Protein AF-A0A9D8AJ50-F1 (afdb_monomer_lite)

Radius of gyration: 19.82 Å; chains: 1; bounding box: 32×66×35 Å

Sequence (96 aa):
MDKSVLLGLGFDSNDGHLRITKGENFRLYGGSGKTHEKMQEKAIKFNDQLVKRGKTLDEVSTEEFYEIADKIGLKVIDNKKGVGPKKQRDAEESLY

Structure (mmCIF, N/CA/C/O backbone):
data_AF-A0A9D8AJ50-F1
#
_entry.id   AF-A0A9D8AJ50-F1
#
loop_
_atom_site.group_PDB
_atom_site.id
_atom_site.type_symbol
_atom_site.label_atom_id
_atom_site.label_alt_id
_atom_site.label_comp_id
_atom_site.label_asym_id
_atom_site.label_entity_id
_atom_site.label_seq_id
_atom_site.pdbx_PDB_ins_code
_atom_site.Cartn_x
_atom_site.Cartn_y
_atom_site.Cartn_z
_atom_site.occupancy
_atom_site.B_iso_or_equiv
_atom_site.auth_seq_id
_atom_site.auth_comp_id
_atom_site.auth_asym_id
_atom_site.auth_atom_id
_atom_site.pdbx_PDB_model_num
ATOM 1 N N . MET A 1 1 ? -18.672 12.442 2.461 1.00 52.78 1 MET A N 1
ATOM 2 C CA . MET A 1 1 ? -17.598 11.551 2.937 1.00 52.78 1 MET A CA 1
ATOM 3 C C . MET A 1 1 ? -16.578 11.485 1.828 1.00 52.78 1 MET A C 1
ATOM 5 O O . MET A 1 1 ? -16.925 11.034 0.740 1.00 52.78 1 MET A O 1
ATOM 9 N N . ASP A 1 2 ? -15.392 12.028 2.072 1.00 75.81 2 ASP A N 1
ATOM 10 C CA . ASP A 1 2 ? -14.298 11.989 1.106 1.00 75.81 2 ASP A CA 1
ATOM 11 C C . ASP A 1 2 ? -13.698 10.583 1.097 1.00 75.81 2 ASP A C 1
ATOM 13 O O . ASP A 1 2 ? -13.455 10.009 2.156 1.00 75.81 2 ASP A O 1
ATOM 17 N N . LYS A 1 3 ? -13.513 10.012 -0.096 1.00 86.00 3 LYS A N 1
ATOM 18 C CA . LYS A 1 3 ? -12.869 8.706 -0.255 1.00 86.00 3 LYS A CA 1
ATOM 19 C C . LYS A 1 3 ? -11.363 8.878 -0.348 1.00 86.00 3 LYS A C 1
ATOM 21 O O . LYS A 1 3 ? -10.865 9.638 -1.177 1.00 86.00 3 LYS A O 1
ATOM 26 N N . SER A 1 4 ? -10.657 8.088 0.434 1.00 92.25 4 SER A N 1
ATOM 27 C CA . SER A 1 4 ? -9.211 7.997 0.503 1.00 92.25 4 SER A CA 1
ATOM 28 C C . SER A 1 4 ? -8.739 6.793 -0.300 1.00 92.25 4 SER A C 1
ATOM 30 O O . SER A 1 4 ? -9.376 5.738 -0.349 1.00 92.25 4 SER A O 1
ATOM 32 N N . VAL A 1 5 ? -7.599 6.949 -0.967 1.00 94.31 5 VAL A N 1
ATOM 33 C CA . VAL A 1 5 ? -6.981 5.886 -1.763 1.00 94.31 5 VAL A CA 1
ATOM 34 C C . VAL A 1 5 ? -5.486 5.868 -1.494 1.00 94.31 5 VAL A C 1
ATOM 36 O O . VAL A 1 5 ? -4.810 6.885 -1.639 1.00 94.31 5 VAL A O 1
ATOM 39 N N . LEU A 1 6 ? -4.953 4.691 -1.170 1.00 94.06 6 LEU A N 1
ATOM 40 C CA . LEU A 1 6 ? -3.518 4.451 -1.096 1.00 94.06 6 LEU A CA 1
ATOM 41 C C . LEU A 1 6 ? -2.950 4.292 -2.512 1.00 94.06 6 LEU A C 1
ATOM 43 O O . LEU A 1 6 ? -3.268 3.337 -3.225 1.00 94.06 6 LEU A O 1
ATOM 47 N N . LEU A 1 7 ? -2.101 5.228 -2.929 1.00 95.62 7 LEU A N 1
ATOM 48 C CA . LEU A 1 7 ? -1.474 5.218 -4.249 1.00 95.62 7 LEU A CA 1
ATOM 49 C C . LEU A 1 7 ? -0.024 4.725 -4.161 1.00 95.62 7 LEU A C 1
ATOM 51 O O . LEU A 1 7 ? 0.777 5.272 -3.408 1.00 95.62 7 LEU A O 1
ATOM 55 N N . GLY A 1 8 ? 0.321 3.720 -4.967 1.00 95.19 8 GLY A N 1
ATOM 56 C CA . GLY A 1 8 ? 1.689 3.237 -5.152 1.00 95.19 8 GLY A CA 1
ATOM 57 C C . GLY A 1 8 ? 2.155 3.438 -6.590 1.00 95.19 8 GLY A C 1
ATOM 58 O O . GLY A 1 8 ? 1.469 3.030 -7.527 1.00 95.19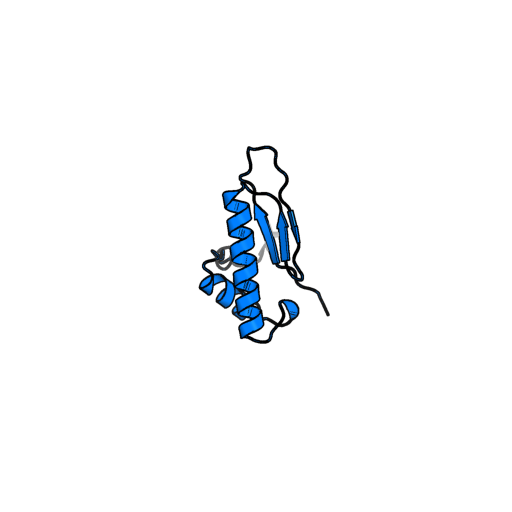 8 GLY A O 1
ATOM 59 N N . LEU A 1 9 ? 3.320 4.061 -6.768 1.00 96.25 9 LEU A N 1
ATOM 60 C CA . LEU A 1 9 ? 3.918 4.330 -8.075 1.00 96.25 9 LEU A CA 1
ATOM 61 C C . LEU A 1 9 ? 5.329 3.739 -8.128 1.00 96.25 9 LEU A C 1
ATOM 63 O O . LEU A 1 9 ? 6.164 4.042 -7.276 1.00 96.25 9 LEU A O 1
ATOM 67 N N . GLY A 1 10 ? 5.592 2.908 -9.133 1.00 95.50 10 GLY A N 1
ATOM 68 C CA . GLY A 1 10 ? 6.911 2.348 -9.413 1.00 95.50 10 GLY A CA 1
ATOM 69 C C . GLY A 1 10 ? 7.487 2.909 -10.713 1.00 95.50 10 GLY A C 1
ATOM 70 O O . GLY A 1 10 ? 6.830 2.868 -11.753 1.00 95.50 10 GLY A O 1
ATOM 71 N N . PHE A 1 11 ? 8.731 3.385 -10.666 1.00 95.81 11 PHE A N 1
ATOM 72 C CA . PHE A 1 11 ? 9.407 4.052 -11.791 1.00 95.81 11 PHE A CA 1
ATOM 73 C C . PHE A 1 11 ? 10.704 3.349 -12.229 1.00 95.81 11 PHE A C 1
ATOM 75 O O . PHE A 1 11 ? 11.549 3.953 -12.877 1.00 95.81 11 PHE A O 1
ATOM 82 N N . ASP A 1 12 ? 10.880 2.077 -11.864 1.00 95.12 12 ASP A N 1
ATOM 83 C CA . ASP A 1 12 ? 12.099 1.288 -12.099 1.00 95.12 12 ASP A CA 1
ATOM 84 C C . ASP A 1 12 ? 11.929 0.172 -13.152 1.00 95.12 12 ASP A C 1
ATOM 86 O O . ASP A 1 12 ? 12.751 -0.738 -13.225 1.00 95.12 12 ASP A O 1
ATOM 90 N N . SER A 1 13 ? 10.860 0.197 -13.957 1.00 93.31 13 SER A N 1
ATOM 91 C CA . SER A 1 13 ? 10.671 -0.770 -15.052 1.00 93.31 13 SER A CA 1
ATOM 92 C C . SER A 1 13 ? 11.552 -0.418 -16.255 1.00 93.31 13 SER A C 1
ATOM 94 O O . SER A 1 13 ? 11.591 0.727 -16.700 1.00 93.31 13 SER A O 1
ATOM 96 N N . ASN A 1 14 ? 12.222 -1.431 -16.803 1.00 93.88 14 ASN A N 1
ATOM 97 C CA . ASN A 1 14 ? 13.012 -1.378 -18.036 1.00 93.88 14 ASN A CA 1
ATOM 98 C C . ASN A 1 14 ? 12.636 -2.501 -19.025 1.00 93.88 14 ASN A C 1
ATOM 100 O O . ASN A 1 14 ? 13.320 -2.702 -20.024 1.00 93.88 14 ASN A O 1
ATOM 104 N N . ASP A 1 15 ? 11.559 -3.235 -18.740 1.00 91.69 15 ASP A N 1
ATOM 105 C CA . ASP A 1 15 ? 11.114 -4.428 -19.469 1.00 91.69 15 ASP A CA 1
ATOM 106 C C . ASP A 1 15 ? 9.923 -4.164 -20.402 1.00 91.69 15 ASP A C 1
ATOM 108 O O . ASP A 1 15 ? 9.425 -5.076 -21.054 1.00 91.69 15 ASP A O 1
ATOM 112 N N . GLY A 1 16 ? 9.444 -2.918 -20.463 1.00 90.94 16 GLY A N 1
ATOM 113 C CA . GLY A 1 16 ? 8.299 -2.531 -21.289 1.00 90.94 16 GLY A CA 1
ATOM 114 C C . GLY A 1 16 ? 6.950 -3.046 -20.775 1.00 90.94 16 GLY A C 1
ATOM 115 O O . GLY A 1 16 ? 5.934 -2.866 -21.445 1.00 90.94 16 GLY A O 1
ATOM 116 N N . HIS A 1 17 ? 6.901 -3.664 -19.590 1.00 94.38 17 HIS A N 1
ATOM 117 C CA . HIS A 1 17 ? 5.659 -4.184 -19.028 1.00 94.38 17 HIS A CA 1
ATOM 118 C C . HIS A 1 17 ? 4.907 -3.126 -18.219 1.00 94.38 17 HIS A C 1
ATOM 120 O O . HIS A 1 17 ? 5.384 -2.619 -17.202 1.00 94.38 17 HIS A O 1
ATOM 126 N N . LEU A 1 18 ? 3.661 -2.871 -18.618 1.00 93.25 18 LEU A N 1
ATOM 127 C CA . LEU A 1 18 ? 2.718 -2.096 -17.824 1.00 93.25 18 LEU A CA 1
ATOM 128 C C . LEU A 1 18 ? 2.137 -2.973 -16.710 1.00 93.25 18 LEU A C 1
ATOM 130 O O . LEU A 1 18 ? 1.450 -3.958 -16.975 1.00 93.25 18 LEU A O 1
ATOM 134 N N . ARG A 1 19 ? 2.383 -2.594 -15.456 1.00 96.94 19 ARG A N 1
ATOM 135 C CA . ARG A 1 19 ? 1.854 -3.294 -14.279 1.00 96.94 19 ARG A CA 1
ATOM 136 C C . ARG A 1 19 ? 0.834 -2.426 -13.563 1.00 96.94 19 ARG A C 1
ATOM 138 O O . ARG A 1 19 ? 1.135 -1.286 -13.212 1.00 96.94 19 ARG A O 1
ATOM 145 N N . ILE A 1 20 ? -0.369 -2.955 -13.353 1.00 97.88 20 ILE A N 1
ATOM 146 C CA . ILE A 1 20 ? -1.472 -2.240 -12.706 1.00 97.88 20 ILE A CA 1
ATOM 147 C C . ILE A 1 20 ? -2.179 -3.185 -11.742 1.00 97.88 20 ILE A C 1
ATOM 149 O O . ILE A 1 20 ? -2.646 -4.243 -12.153 1.00 97.88 20 ILE A O 1
ATOM 153 N N . THR A 1 21 ? -2.325 -2.762 -10.487 1.00 98.12 21 THR A N 1
ATOM 154 C CA . THR A 1 21 ? -3.151 -3.458 -9.492 1.00 98.12 21 THR A CA 1
ATOM 155 C C . THR A 1 21 ? -4.159 -2.485 -8.893 1.00 98.12 21 THR A C 1
ATOM 157 O O . THR A 1 21 ? -3.801 -1.382 -8.477 1.00 98.12 21 THR A O 1
ATOM 160 N N . LYS A 1 22 ? -5.433 -2.884 -8.836 1.00 97.38 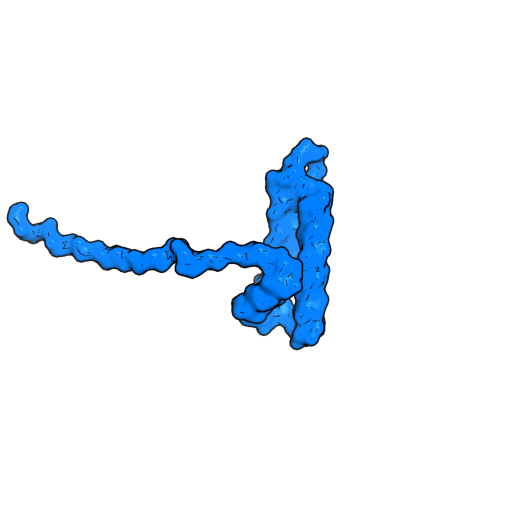22 LYS A N 1
ATOM 161 C CA . LYS A 1 22 ? -6.512 -2.097 -8.227 1.00 97.38 22 LYS A CA 1
ATOM 162 C C . LYS A 1 22 ? -7.141 -2.907 -7.097 1.00 97.38 22 LYS A C 1
ATOM 164 O O . LYS A 1 22 ? -7.638 -3.998 -7.348 1.00 97.38 22 LYS A O 1
ATOM 169 N N . GLY A 1 23 ? -7.107 -2.367 -5.884 1.00 93.62 23 GLY A N 1
ATOM 170 C CA . GLY A 1 23 ? -7.842 -2.892 -4.734 1.00 93.62 23 GLY A CA 1
ATOM 171 C C . GLY A 1 23 ? -9.081 -2.057 -4.426 1.00 93.62 23 GLY A C 1
ATOM 172 O O . GLY A 1 23 ? -9.432 -1.142 -5.169 1.00 93.62 23 GLY A O 1
ATOM 173 N N . GLU A 1 24 ? -9.727 -2.325 -3.299 1.00 91.81 24 GLU A N 1
ATOM 174 C CA . GLU A 1 24 ? -10.869 -1.531 -2.835 1.00 91.81 24 GLU A CA 1
ATOM 175 C C . GLU A 1 24 ? -10.456 -0.079 -2.539 1.00 91.81 24 GLU A C 1
ATOM 177 O O . GLU A 1 24 ? -10.990 0.862 -3.124 1.00 91.81 24 GLU A O 1
ATOM 182 N N . ASN A 1 25 ? -9.401 0.082 -1.741 1.00 93.69 25 ASN A N 1
ATOM 183 C CA . ASN A 1 25 ? -8.890 1.354 -1.229 1.00 93.69 25 ASN A CA 1
ATOM 184 C C . ASN A 1 25 ? -7.446 1.661 -1.676 1.00 93.69 25 ASN A C 1
ATOM 186 O O . ASN A 1 25 ? -6.808 2.551 -1.120 1.00 93.69 25 ASN A O 1
ATOM 190 N N . PHE A 1 26 ? -6.903 0.942 -2.667 1.00 96.25 26 PHE A N 1
ATOM 191 C CA . PHE A 1 26 ? -5.556 1.204 -3.183 1.00 96.25 26 PHE A CA 1
ATOM 192 C C . PHE A 1 26 ? -5.440 1.073 -4.704 1.00 96.25 26 PHE A C 1
ATOM 194 O O . PHE A 1 26 ? -6.215 0.372 -5.367 1.00 96.25 26 PHE A O 1
ATOM 201 N N . ARG A 1 27 ? -4.449 1.754 -5.276 1.00 97.88 27 ARG A N 1
ATOM 202 C CA . ARG A 1 27 ? -4.090 1.695 -6.697 1.00 97.88 27 ARG A CA 1
ATOM 203 C C . ARG A 1 27 ? -2.573 1.635 -6.827 1.00 97.88 27 ARG A C 1
ATOM 205 O O . ARG A 1 27 ? -1.889 2.493 -6.284 1.00 97.88 27 ARG A O 1
ATOM 212 N N . LEU A 1 28 ? -2.055 0.649 -7.553 1.00 98.00 28 LEU A N 1
ATOM 213 C CA . LEU A 1 28 ? -0.623 0.482 -7.807 1.00 98.00 28 LEU A CA 1
ATOM 214 C C . LEU A 1 28 ? -0.354 0.550 -9.306 1.00 98.00 28 LEU A C 1
ATOM 216 O O . LEU A 1 28 ? -0.993 -0.176 -10.073 1.00 98.00 28 LEU A O 1
ATOM 220 N N . TYR A 1 29 ? 0.608 1.372 -9.712 1.00 97.88 29 TYR A N 1
ATOM 221 C CA . TYR A 1 29 ? 0.973 1.564 -11.113 1.00 97.88 29 TYR A CA 1
ATOM 222 C C . TYR A 1 29 ? 2.485 1.463 -11.314 1.00 97.88 29 TYR A C 1
ATOM 224 O O . TYR A 1 29 ? 3.263 2.080 -10.590 1.00 97.88 29 TYR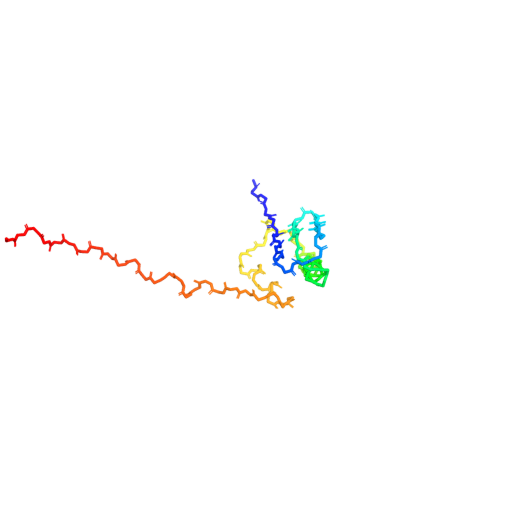 A O 1
ATOM 232 N N . GLY A 1 30 ? 2.894 0.719 -12.339 1.00 96.88 30 GLY A N 1
ATOM 23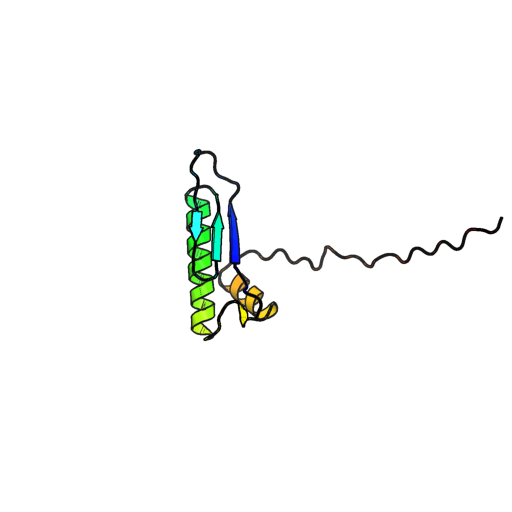3 C CA . GLY A 1 30 ? 4.280 0.625 -12.787 1.00 96.88 30 GLY A CA 1
ATOM 234 C C . GLY A 1 30 ? 5.189 -0.192 -11.868 1.00 96.88 30 GLY A C 1
ATOM 235 O O . GLY A 1 30 ? 4.737 -1.001 -11.058 1.00 96.88 30 GLY A O 1
ATOM 236 N N . GLY A 1 31 ? 6.489 0.028 -12.025 1.00 96.06 31 GLY A N 1
ATOM 237 C CA . GLY A 1 31 ? 7.559 -0.681 -11.337 1.00 96.06 31 GLY A CA 1
ATOM 238 C C . GLY A 1 31 ? 8.054 -1.920 -12.079 1.00 96.06 31 GLY A C 1
ATOM 239 O O . GLY A 1 31 ? 7.335 -2.526 -12.881 1.00 96.06 31 GLY A O 1
ATOM 240 N N . SER A 1 32 ? 9.299 -2.306 -11.802 1.00 96.94 32 SER A N 1
ATOM 241 C CA . SER A 1 32 ? 9.817 -3.625 -12.181 1.00 96.94 32 SER A CA 1
ATOM 242 C C . SER A 1 32 ? 8.959 -4.732 -11.554 1.00 96.94 32 SER A C 1
ATOM 244 O O . SER A 1 32 ? 8.224 -4.480 -10.598 1.00 96.94 32 SER A O 1
ATOM 246 N N . GLY A 1 33 ? 9.052 -5.974 -12.043 1.00 96.56 33 GLY A N 1
ATOM 247 C CA . GLY A 1 33 ? 8.295 -7.095 -11.460 1.00 96.56 33 GLY A CA 1
ATOM 248 C C . GLY A 1 33 ? 8.475 -7.198 -9.943 1.00 96.56 33 GLY A C 1
ATOM 249 O O . GLY A 1 33 ? 7.497 -7.217 -9.200 1.00 96.56 33 GLY A O 1
ATOM 250 N N . LYS A 1 34 ? 9.728 -7.107 -9.486 1.00 96.62 34 LYS A N 1
ATOM 251 C CA . LYS A 1 34 ? 10.094 -7.135 -8.067 1.00 96.62 34 LYS A CA 1
ATOM 252 C C . LYS A 1 34 ? 9.547 -5.941 -7.280 1.00 96.62 34 LYS A C 1
ATOM 254 O O . LYS A 1 34 ? 9.123 -6.102 -6.138 1.00 96.62 34 LYS A O 1
ATOM 259 N N . THR A 1 35 ? 9.588 -4.734 -7.843 1.00 96.31 35 THR A N 1
ATOM 260 C CA . THR A 1 35 ? 9.073 -3.536 -7.160 1.00 96.31 35 THR A CA 1
ATOM 261 C C . THR A 1 35 ? 7.551 -3.544 -7.099 1.00 96.31 35 THR A C 1
ATOM 263 O O . THR A 1 35 ? 6.987 -3.235 -6.052 1.00 96.31 35 THR A O 1
ATOM 266 N N . HIS A 1 36 ? 6.878 -3.961 -8.171 1.00 97.44 36 HIS A N 1
ATOM 267 C CA . HIS A 1 36 ? 5.423 -4.070 -8.195 1.00 97.44 36 HIS A CA 1
ATOM 268 C C . HIS A 1 36 ? 4.910 -5.114 -7.199 1.00 97.44 36 HIS A C 1
ATOM 270 O O . HIS A 1 36 ? 3.986 -4.827 -6.442 1.00 97.44 36 HIS A O 1
ATOM 276 N N . GLU A 1 37 ? 5.549 -6.283 -7.137 1.00 97.25 37 GLU A N 1
ATOM 277 C CA . GLU A 1 37 ? 5.226 -7.332 -6.163 1.00 97.25 37 GLU A CA 1
ATOM 278 C C . GLU A 1 37 ? 5.385 -6.830 -4.721 1.00 97.25 37 GLU A C 1
ATOM 280 O O . GLU A 1 37 ? 4.487 -6.987 -3.894 1.00 97.25 37 GLU A O 1
ATOM 285 N N . LYS A 1 38 ? 6.475 -6.111 -4.424 1.00 96.25 38 LYS A N 1
ATOM 286 C CA . LYS A 1 38 ? 6.644 -5.465 -3.114 1.00 96.25 38 LYS A CA 1
ATOM 287 C C . LYS A 1 38 ? 5.549 -4.442 -2.824 1.00 96.25 38 LYS A C 1
ATOM 289 O O . LYS A 1 38 ? 5.081 -4.373 -1.691 1.00 96.25 38 LYS A O 1
ATOM 294 N N . MET A 1 39 ? 5.134 -3.639 -3.808 1.00 96.62 39 MET A N 1
ATOM 295 C CA . MET A 1 39 ? 4.020 -2.703 -3.621 1.00 96.62 39 MET A CA 1
ATOM 296 C C . MET A 1 39 ? 2.718 -3.444 -3.279 1.00 96.62 39 MET A C 1
ATOM 298 O O . MET A 1 39 ? 2.007 -3.018 -2.369 1.00 96.62 39 MET A O 1
ATOM 302 N N . GLN A 1 40 ? 2.428 -4.564 -3.950 1.00 97.25 40 GLN A N 1
ATOM 303 C CA . GLN A 1 40 ? 1.261 -5.405 -3.654 1.00 97.25 40 GLN A CA 1
ATOM 304 C C . GLN A 1 40 ? 1.319 -5.966 -2.231 1.00 97.25 40 GLN A C 1
ATOM 306 O O . GLN A 1 40 ? 0.358 -5.827 -1.477 1.00 97.25 40 GLN A O 1
ATOM 311 N N . GLU A 1 41 ? 2.464 -6.526 -1.832 1.00 97.06 41 GLU A N 1
ATOM 312 C CA . GLU A 1 41 ? 2.681 -7.050 -0.482 1.00 97.06 41 GLU A CA 1
ATOM 313 C C . GLU A 1 41 ? 2.422 -5.978 0.589 1.00 97.06 41 GLU A C 1
ATOM 315 O O . GLU A 1 41 ? 1.748 -6.236 1.589 1.00 97.06 41 GLU A O 1
ATOM 320 N N . LYS A 1 42 ? 2.921 -4.750 0.383 1.00 95.94 42 LYS A N 1
ATOM 321 C CA . LYS A 1 42 ? 2.692 -3.638 1.318 1.00 95.94 42 LYS A CA 1
ATOM 322 C C . LYS A 1 42 ? 1.229 -3.208 1.356 1.00 95.94 42 LYS A C 1
ATOM 324 O O . LYS A 1 42 ? 0.727 -2.969 2.449 1.00 95.94 42 LYS A O 1
ATOM 329 N N . ALA A 1 43 ? 0.543 -3.146 0.215 1.00 96.38 43 ALA A N 1
ATOM 330 C CA . ALA A 1 43 ? -0.878 -2.805 0.167 1.00 96.38 43 ALA A CA 1
ATOM 331 C C . ALA A 1 43 ? -1.740 -3.828 0.930 1.00 96.38 43 ALA A C 1
ATOM 333 O O . ALA A 1 43 ? -2.597 -3.440 1.722 1.00 96.38 43 ALA A O 1
ATOM 334 N N . ILE A 1 44 ? -1.457 -5.125 0.764 1.00 96.06 44 ILE A N 1
ATOM 335 C CA . ILE A 1 44 ? -2.134 -6.202 1.504 1.00 96.06 44 ILE A CA 1
ATOM 336 C C . ILE A 1 44 ? -1.873 -6.058 3.007 1.00 96.06 44 ILE A C 1
ATOM 338 O O . ILE A 1 44 ? -2.813 -5.984 3.793 1.00 96.06 44 ILE A O 1
ATOM 342 N N . LYS A 1 45 ? -0.604 -5.917 3.414 1.00 96.69 45 LYS A N 1
ATOM 343 C CA . LYS A 1 45 ? -0.239 -5.750 4.831 1.00 96.69 45 LYS A CA 1
ATOM 344 C C . LYS A 1 45 ? -0.856 -4.504 5.460 1.00 96.69 45 LYS A C 1
ATOM 346 O O . LYS A 1 45 ? -1.196 -4.533 6.641 1.00 96.69 45 LYS A O 1
ATOM 351 N N . PHE A 1 46 ? -0.981 -3.416 4.703 1.00 96.12 46 PHE A N 1
ATOM 352 C CA . PHE A 1 46 ? -1.642 -2.200 5.167 1.00 96.12 46 PHE A CA 1
ATOM 353 C C . PHE A 1 46 ? -3.125 -2.471 5.449 1.00 96.12 46 PHE A C 1
ATOM 355 O O . PHE A 1 46 ? -3.613 -2.164 6.535 1.00 96.12 46 PHE A O 1
ATOM 362 N N . ASN A 1 47 ? -3.824 -3.126 4.520 1.00 95.56 47 ASN A N 1
ATOM 363 C CA . ASN A 1 47 ? -5.228 -3.489 4.706 1.00 95.56 47 ASN A CA 1
ATOM 364 C C . ASN A 1 47 ? -5.446 -4.475 5.856 1.00 95.56 47 ASN A C 1
ATOM 366 O O . ASN A 1 47 ? -6.383 -4.295 6.628 1.00 95.56 47 ASN A O 1
ATOM 370 N N . ASP A 1 48 ? -4.550 -5.437 6.069 1.00 96.75 48 ASP A N 1
ATOM 371 C CA . ASP A 1 48 ? -4.621 -6.318 7.242 1.00 96.75 48 ASP A CA 1
ATOM 372 C C . ASP A 1 48 ? -4.553 -5.531 8.561 1.00 96.75 48 ASP A C 1
ATOM 374 O O . ASP A 1 48 ? -5.182 -5.897 9.555 1.00 96.75 48 ASP A O 1
ATOM 378 N N . GLN A 1 49 ? -3.777 -4.443 8.602 1.00 96.94 49 GLN A N 1
ATOM 379 C CA . GLN A 1 49 ? -3.686 -3.567 9.771 1.00 96.94 49 GLN A CA 1
ATOM 380 C C . GLN A 1 49 ? -4.944 -2.711 9.969 1.00 96.94 49 GLN A C 1
ATOM 382 O O . GLN A 1 49 ? -5.278 -2.413 11.118 1.00 96.94 49 GLN A O 1
ATOM 387 N N . LEU A 1 50 ? -5.635 -2.342 8.888 1.00 96.00 50 LEU A N 1
ATOM 388 C CA . LEU A 1 50 ? -6.941 -1.679 8.930 1.00 96.00 50 LEU A CA 1
ATOM 389 C C . LEU A 1 50 ? -8.022 -2.624 9.470 1.00 96.00 50 LEU A C 1
ATOM 391 O O . LEU A 1 50 ? -8.695 -2.298 10.448 1.00 96.00 50 LEU A O 1
ATOM 395 N N . VAL A 1 51 ? -8.097 -3.845 8.929 1.00 95.88 51 VAL A N 1
ATOM 396 C CA . VAL A 1 51 ? -9.036 -4.888 9.378 1.00 95.88 51 VAL A CA 1
ATOM 397 C C . VAL A 1 51 ? -8.834 -5.211 10.859 1.00 95.88 51 VAL A C 1
ATOM 399 O O . VAL A 1 51 ? -9.801 -5.264 11.612 1.00 95.88 51 VAL A O 1
ATOM 402 N N . LYS A 1 52 ? -7.582 -5.344 11.319 1.00 96.44 52 LYS A N 1
ATOM 403 C CA . LYS A 1 52 ? -7.266 -5.566 12.745 1.00 96.44 52 LYS A CA 1
ATOM 404 C C . LYS A 1 52 ? -7.735 -4.440 13.666 1.00 96.44 52 LYS A C 1
ATOM 406 O O . LYS A 1 52 ? -7.966 -4.694 14.843 1.00 96.44 52 LYS A O 1
ATOM 411 N N . ARG A 1 53 ? -7.844 -3.212 13.154 1.00 95.12 53 ARG A N 1
ATOM 412 C CA . ARG A 1 53 ? -8.362 -2.049 13.890 1.00 95.12 53 ARG A CA 1
ATOM 413 C C . ARG A 1 53 ? -9.879 -1.884 13.742 1.00 95.12 53 ARG A C 1
ATOM 415 O O . ARG A 1 53 ? -10.443 -1.041 14.427 1.00 95.12 53 ARG A O 1
ATOM 422 N N . GLY A 1 54 ? -10.525 -2.656 12.864 1.00 96.31 54 GLY A N 1
ATOM 423 C CA . GLY A 1 54 ? -11.941 -2.495 12.533 1.00 96.31 54 GLY A CA 1
ATOM 424 C C . GLY A 1 54 ? -12.250 -1.166 11.841 1.00 96.31 54 GLY A C 1
ATOM 425 O O . GLY A 1 54 ? -13.345 -0.645 12.016 1.00 96.31 54 GLY A O 1
ATOM 426 N N . LYS A 1 55 ? -11.281 -0.604 11.105 1.00 95.69 55 LYS A N 1
ATOM 427 C CA . LYS A 1 55 ? -11.394 0.688 10.415 1.00 95.69 55 LYS A CA 1
ATOM 428 C C . LYS A 1 55 ? -11.164 0.535 8.918 1.00 95.69 55 LYS A C 1
ATOM 430 O O . LYS A 1 55 ? -10.426 -0.345 8.480 1.00 95.69 55 LYS A O 1
ATOM 435 N N . THR A 1 56 ? -11.738 1.436 8.143 1.00 94.81 56 THR A N 1
ATOM 436 C CA . THR A 1 56 ? -11.434 1.658 6.728 1.00 94.81 56 THR A CA 1
ATOM 437 C C . THR A 1 56 ? -10.356 2.731 6.568 1.00 94.81 56 THR A C 1
ATOM 439 O O . THR A 1 56 ? -9.990 3.421 7.519 1.00 94.81 56 THR A O 1
ATOM 442 N N . LEU A 1 57 ? -9.834 2.894 5.349 1.00 94.00 57 LEU A N 1
ATOM 443 C CA . LEU A 1 57 ? -8.838 3.935 5.066 1.00 94.00 57 LEU A CA 1
ATOM 444 C C . LEU A 1 57 ? -9.400 5.355 5.256 1.00 94.00 57 LEU A C 1
ATOM 446 O O . LEU A 1 57 ? -8.634 6.271 5.525 1.00 94.00 57 LEU A O 1
ATOM 450 N N . ASP A 1 58 ? -10.718 5.522 5.155 1.00 93.81 58 ASP A N 1
ATOM 451 C CA . ASP A 1 58 ? -11.397 6.813 5.317 1.00 93.81 58 ASP A CA 1
ATOM 452 C C . ASP A 1 58 ? -11.586 7.192 6.797 1.00 93.81 58 ASP A C 1
ATOM 454 O O . ASP A 1 58 ? -11.893 8.338 7.113 1.00 93.81 58 ASP A O 1
ATOM 458 N N . GLU A 1 59 ? -11.407 6.232 7.709 1.00 94.50 59 GLU A N 1
ATOM 459 C CA . GLU A 1 59 ? -11.660 6.381 9.148 1.00 94.50 59 GLU A CA 1
ATOM 460 C C . GLU A 1 59 ? -10.380 6.485 9.986 1.00 94.50 59 GLU A C 1
ATOM 462 O O . GLU A 1 59 ? -10.450 6.754 11.189 1.00 94.50 59 GLU A O 1
ATOM 467 N N . VAL A 1 60 ? -9.211 6.235 9.389 1.00 93.69 60 VAL A N 1
ATOM 468 C CA . VAL A 1 60 ? -7.931 6.348 10.097 1.00 93.69 60 VAL A CA 1
ATOM 469 C C . VAL A 1 60 ? -7.421 7.781 10.086 1.00 93.69 60 VAL A C 1
ATOM 471 O O . VAL A 1 60 ? -7.487 8.472 9.069 1.00 93.69 60 VAL A O 1
ATOM 474 N N . SER A 1 61 ? -6.874 8.229 11.216 1.00 92.38 61 SER A N 1
ATOM 475 C CA . SER A 1 61 ? -6.185 9.518 11.271 1.00 92.38 61 SER A CA 1
ATOM 476 C C . SER A 1 61 ? -4.838 9.464 10.540 1.00 92.38 61 SER A C 1
ATOM 478 O O . SER A 1 61 ? -4.292 8.395 10.254 1.00 92.38 61 SER A O 1
ATOM 480 N N . THR A 1 62 ? -4.259 10.633 10.274 1.00 90.44 62 THR A N 1
ATOM 481 C CA . THR A 1 62 ? -2.911 10.752 9.700 1.00 90.44 62 THR A CA 1
ATOM 482 C C . THR A 1 62 ? -1.858 10.055 10.570 1.00 90.44 62 THR A C 1
ATOM 484 O O . THR A 1 62 ? -0.954 9.398 10.058 1.00 90.44 62 THR A O 1
ATOM 487 N N . GLU A 1 63 ? -1.976 10.166 11.891 1.00 92.19 63 GLU A N 1
ATOM 488 C CA . GLU A 1 63 ? -1.076 9.534 12.857 1.00 92.19 63 GLU A CA 1
ATOM 489 C C . GLU A 1 63 ? -1.198 8.009 12.804 1.00 92.19 63 GLU A C 1
ATOM 491 O O . GLU A 1 63 ? -0.184 7.318 12.703 1.00 92.19 63 GLU A O 1
ATOM 496 N N . GLU A 1 64 ? -2.428 7.484 12.790 1.00 93.44 64 GLU A N 1
ATOM 497 C CA . GLU A 1 64 ? -2.686 6.045 12.659 1.00 93.44 64 GLU A CA 1
ATOM 498 C C . GLU A 1 64 ? -2.176 5.504 11.320 1.00 93.44 64 GLU A C 1
ATOM 500 O O . GLU A 1 64 ? -1.592 4.420 11.264 1.00 93.44 64 GLU A O 1
ATOM 505 N N . PHE A 1 65 ? -2.348 6.265 10.235 1.00 93.50 65 PHE A N 1
ATOM 506 C CA . PHE A 1 65 ? -1.812 5.914 8.924 1.00 93.50 65 PHE A CA 1
ATOM 507 C C . PHE A 1 65 ? -0.290 5.740 8.976 1.00 93.50 65 PHE A C 1
ATOM 509 O O . PHE A 1 65 ? 0.234 4.729 8.499 1.00 93.50 65 PHE A O 1
ATOM 516 N N . TYR A 1 66 ? 0.426 6.698 9.573 1.00 92.25 66 TYR A N 1
ATOM 517 C CA . TYR A 1 66 ? 1.882 6.628 9.684 1.00 92.25 66 TYR A CA 1
ATOM 518 C C . TYR A 1 66 ? 2.354 5.533 10.638 1.00 92.25 66 TYR A C 1
ATOM 520 O O . TYR A 1 66 ? 3.358 4.885 10.349 1.00 92.25 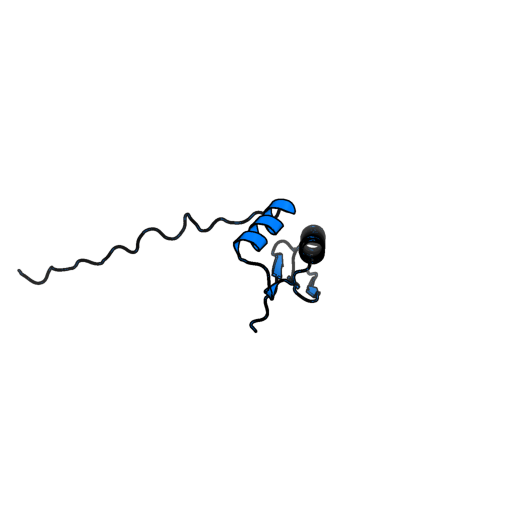66 TYR A O 1
ATOM 528 N N . GLU A 1 67 ? 1.617 5.255 11.711 1.00 93.69 67 GLU A N 1
ATOM 529 C CA . GLU A 1 67 ? 1.891 4.114 12.587 1.00 93.69 67 GLU A CA 1
ATOM 530 C C . GLU A 1 67 ? 1.766 2.784 11.827 1.00 93.69 67 GLU A C 1
ATOM 532 O O . GLU A 1 67 ? 2.629 1.908 11.930 1.00 93.69 67 GLU A O 1
ATOM 537 N N . ILE A 1 68 ? 0.715 2.624 11.014 1.00 94.75 68 ILE A N 1
ATOM 538 C CA . ILE A 1 68 ? 0.558 1.447 10.152 1.00 94.75 68 ILE A CA 1
ATOM 539 C C . ILE A 1 68 ? 1.721 1.357 9.166 1.00 94.75 68 ILE A C 1
ATOM 541 O O . ILE A 1 68 ? 2.30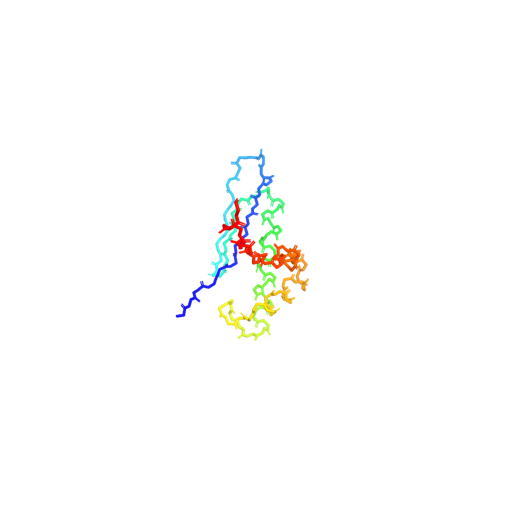5 0.281 9.016 1.00 94.75 68 ILE A O 1
ATOM 545 N N . ALA A 1 69 ? 2.047 2.469 8.502 1.00 92.94 69 ALA A N 1
ATOM 546 C CA . ALA A 1 69 ? 3.116 2.549 7.517 1.00 92.94 69 ALA A CA 1
ATOM 547 C C . ALA A 1 69 ? 4.466 2.125 8.118 1.00 92.94 69 ALA A C 1
ATOM 549 O O . ALA A 1 69 ? 5.138 1.262 7.547 1.00 92.94 69 ALA A O 1
ATOM 550 N N . ASP A 1 70 ? 4.819 2.652 9.291 1.00 92.94 70 ASP A N 1
ATOM 551 C CA . ASP A 1 70 ? 6.039 2.298 10.020 1.00 92.94 70 ASP A CA 1
ATOM 552 C C . ASP A 1 70 ? 6.066 0.805 10.379 1.00 92.94 70 ASP A C 1
ATOM 554 O O . ASP A 1 70 ? 7.010 0.087 10.042 1.00 92.94 70 ASP A O 1
ATOM 558 N N . LYS A 1 71 ? 4.959 0.284 10.923 1.00 93.12 71 LYS A N 1
ATOM 559 C CA . LYS A 1 71 ? 4.827 -1.128 11.310 1.00 93.12 71 LYS A CA 1
ATOM 560 C C . LYS A 1 71 ? 5.002 -2.100 10.145 1.00 93.12 71 LYS A C 1
ATOM 562 O O . LYS A 1 71 ? 5.494 -3.213 10.335 1.00 93.12 71 LYS A O 1
ATOM 567 N N . ILE A 1 72 ? 4.592 -1.715 8.936 1.00 92.94 72 ILE A N 1
ATOM 568 C CA . ILE A 1 72 ? 4.790 -2.536 7.734 1.00 92.94 72 ILE A CA 1
ATOM 569 C C . ILE A 1 72 ? 6.101 -2.213 7.007 1.00 92.94 72 ILE A C 1
ATOM 571 O O . ILE A 1 72 ? 6.374 -2.812 5.964 1.00 92.94 72 ILE A O 1
ATOM 575 N N . GLY A 1 73 ? 6.926 -1.305 7.531 1.00 89.12 73 GLY A N 1
ATOM 576 C CA . GLY A 1 73 ? 8.220 -0.921 6.971 1.00 89.12 73 GLY A CA 1
ATOM 577 C C . GLY A 1 73 ? 8.124 -0.084 5.694 1.00 89.12 73 GLY A C 1
ATOM 578 O O . GLY A 1 73 ? 8.981 -0.213 4.815 1.00 89.12 73 GLY A O 1
ATOM 579 N N . LEU A 1 74 ? 7.070 0.723 5.540 1.00 86.88 74 LEU A N 1
ATOM 580 C CA . LEU A 1 74 ? 7.042 1.793 4.545 1.00 86.88 74 LEU A CA 1
ATOM 581 C C . LEU A 1 74 ? 7.906 2.948 5.052 1.00 86.88 74 LEU A C 1
ATOM 583 O O . LEU A 1 74 ? 7.691 3.469 6.142 1.00 86.88 74 LEU A O 1
ATOM 587 N N . LYS A 1 75 ? 8.882 3.372 4.245 1.00 81.69 75 LYS A N 1
ATOM 588 C CA . LYS A 1 75 ? 9.668 4.566 4.560 1.00 81.69 75 LYS A CA 1
ATOM 589 C C . LYS A 1 75 ? 8.791 5.797 4.378 1.00 81.69 75 LYS A C 1
ATOM 591 O O . LYS A 1 75 ? 8.480 6.176 3.251 1.00 81.69 75 LYS A O 1
ATOM 596 N N . VAL A 1 76 ? 8.419 6.417 5.487 1.00 74.44 76 VAL A N 1
ATOM 597 C CA . VAL A 1 76 ? 7.727 7.701 5.495 1.00 74.44 76 VAL A CA 1
ATOM 598 C C . VAL A 1 76 ? 8.762 8.804 5.291 1.00 74.44 76 VAL A C 1
ATOM 600 O O . VAL A 1 76 ? 9.726 8.911 6.049 1.00 74.44 76 VAL A O 1
ATOM 603 N N . ILE A 1 77 ? 8.583 9.621 4.253 1.00 69.88 77 ILE A N 1
ATOM 604 C CA . ILE A 1 77 ? 9.359 10.853 4.097 1.00 69.88 77 ILE A CA 1
ATOM 605 C C . ILE A 1 77 ? 8.723 11.878 5.038 1.00 69.88 77 ILE A C 1
ATOM 607 O O . ILE A 1 77 ? 7.672 12.436 4.730 1.00 69.88 77 ILE A O 1
ATOM 611 N N . ASP A 1 78 ? 9.325 12.083 6.209 1.00 58.06 78 ASP A N 1
ATOM 612 C CA . ASP A 1 78 ? 8.842 13.076 7.167 1.00 58.06 78 ASP A CA 1
ATOM 613 C C . ASP A 1 78 ? 9.094 14.490 6.618 1.00 58.06 78 ASP A C 1
ATOM 615 O O . ASP A 1 78 ? 10.226 14.979 6.557 1.00 58.06 78 ASP A O 1
ATOM 619 N N . ASN A 1 79 ? 8.021 15.152 6.186 1.00 53.56 79 ASN A N 1
ATOM 620 C CA . ASN A 1 79 ? 8.074 16.490 5.602 1.00 53.56 79 ASN A CA 1
ATOM 621 C C . ASN A 1 79 ? 8.254 17.609 6.651 1.00 53.56 79 ASN A C 1
ATOM 623 O O . ASN A 1 79 ? 8.274 18.788 6.293 1.00 53.56 79 ASN A O 1
ATOM 627 N N . LYS A 1 80 ? 8.470 17.282 7.937 1.00 49.59 80 LYS A N 1
ATOM 628 C CA . LYS A 1 80 ? 8.798 18.265 8.991 1.00 49.59 80 LYS A CA 1
ATOM 629 C C . LYS A 1 80 ? 10.116 19.030 8.783 1.00 49.59 80 LYS A C 1
ATOM 631 O O . LYS A 1 80 ? 10.396 19.953 9.541 1.00 49.59 80 LYS A O 1
ATOM 636 N N . LYS A 1 81 ? 10.913 18.716 7.754 1.00 46.34 81 LYS A N 1
ATOM 637 C CA . LYS A 1 81 ? 12.113 19.494 7.373 1.00 46.34 81 LYS A CA 1
ATOM 638 C C . LYS A 1 81 ? 11.928 20.433 6.166 1.00 46.34 81 LYS A C 1
ATOM 640 O O . LYS A 1 81 ? 12.901 21.055 5.755 1.00 46.34 81 LYS A O 1
ATOM 645 N N . GLY A 1 82 ? 10.722 20.553 5.599 1.00 40.72 82 GLY A N 1
ATOM 646 C CA . GLY A 1 82 ? 10.495 21.272 4.332 1.00 40.72 82 GLY A CA 1
ATOM 647 C C . GLY A 1 82 ? 9.778 22.625 4.405 1.00 40.72 82 GLY A C 1
ATOM 648 O O . GLY A 1 82 ? 9.754 23.340 3.407 1.00 40.72 82 GLY A O 1
ATOM 649 N N . VAL A 1 83 ? 9.208 23.015 5.548 1.00 47.66 83 VAL A N 1
ATOM 650 C CA . VAL A 1 83 ? 8.541 24.322 5.697 1.00 47.66 83 VAL A CA 1
ATOM 651 C C . VAL A 1 83 ? 9.253 25.116 6.785 1.00 47.66 83 VAL A C 1
ATOM 653 O O . VAL A 1 83 ? 8.837 25.147 7.940 1.00 47.66 83 VAL A O 1
ATOM 656 N N . GLY A 1 84 ? 10.372 25.740 6.412 1.00 43.00 84 GLY A N 1
ATOM 657 C CA . GLY A 1 84 ? 10.932 26.840 7.197 1.00 43.00 84 GLY A CA 1
ATOM 658 C C . GLY A 1 84 ? 9.913 27.986 7.303 1.00 43.00 84 GLY A C 1
ATOM 659 O O . GLY A 1 84 ? 9.029 28.095 6.444 1.00 43.00 84 GLY A O 1
ATOM 660 N N . PRO A 1 85 ? 9.991 28.833 8.343 1.00 37.38 85 PRO A N 1
ATOM 661 C CA . PRO A 1 85 ? 9.033 29.914 8.539 1.00 37.38 85 PRO A CA 1
ATOM 662 C C . PRO A 1 85 ? 8.976 30.792 7.283 1.00 37.38 85 PRO A C 1
ATOM 664 O O . PRO A 1 85 ? 10.013 31.201 6.755 1.00 37.38 85 PRO A O 1
ATOM 667 N N . LYS A 1 86 ? 7.762 31.081 6.794 1.00 47.75 86 LYS A N 1
ATOM 668 C CA . LYS A 1 86 ? 7.548 32.114 5.773 1.00 47.75 86 LYS A CA 1
ATOM 669 C C . LYS A 1 86 ? 8.124 33.414 6.335 1.00 47.75 86 LYS A C 1
ATOM 671 O O . LYS A 1 86 ? 7.520 34.000 7.228 1.00 47.75 86 LYS A O 1
ATOM 676 N N . LYS A 1 87 ? 9.288 33.847 5.836 1.00 42.72 87 LYS A N 1
ATOM 677 C CA . LYS A 1 87 ? 9.811 35.193 6.092 1.00 42.72 87 LYS A CA 1
ATOM 678 C C . LYS A 1 87 ? 8.706 36.186 5.726 1.00 42.72 87 LYS A C 1
ATOM 680 O O . LYS A 1 87 ? 8.309 36.256 4.560 1.00 42.72 87 LYS A O 1
ATOM 685 N N . GLN A 1 88 ? 8.192 36.899 6.727 1.00 42.50 88 GLN A N 1
ATOM 686 C CA . GLN A 1 88 ? 7.466 38.145 6.513 1.00 42.50 88 GLN A CA 1
ATOM 687 C C . GLN A 1 88 ? 8.389 39.042 5.686 1.00 42.50 88 GLN A C 1
ATOM 689 O O . GLN A 1 88 ? 9.567 39.202 6.004 1.00 42.50 88 GLN A O 1
ATOM 694 N N . ARG A 1 89 ? 7.890 39.499 4.537 1.00 42.66 89 ARG A N 1
ATOM 695 C CA . ARG A 1 89 ? 8.565 40.524 3.749 1.00 42.66 89 ARG A CA 1
ATOM 696 C C . ARG A 1 89 ? 8.258 41.846 4.432 1.00 42.66 89 ARG A C 1
ATOM 698 O O . ARG A 1 89 ? 7.244 42.459 4.118 1.00 42.66 89 ARG A O 1
ATOM 705 N N . ASP A 1 90 ? 9.121 42.234 5.356 1.00 48.19 90 ASP A N 1
ATOM 706 C CA . ASP A 1 90 ? 9.252 43.633 5.729 1.00 48.19 90 ASP A CA 1
ATOM 707 C C . ASP A 1 90 ? 9.973 44.320 4.567 1.00 48.19 90 ASP A C 1
ATOM 709 O O . ASP A 1 90 ? 11.115 43.997 4.241 1.00 48.19 90 ASP A O 1
ATOM 713 N N . ALA A 1 91 ? 9.254 45.197 3.880 1.00 49.00 91 ALA A N 1
ATOM 714 C CA . ALA A 1 91 ? 9.820 46.185 2.975 1.00 49.00 91 ALA A CA 1
ATOM 715 C C . ALA A 1 91 ? 9.107 47.513 3.250 1.00 49.00 91 ALA A C 1
ATOM 717 O O . ALA A 1 91 ? 8.378 48.043 2.415 1.00 49.00 91 ALA A O 1
ATOM 718 N N . GLU A 1 92 ? 9.298 48.021 4.469 1.00 51.75 92 GLU A N 1
ATOM 719 C CA . GLU A 1 92 ? 9.448 49.459 4.660 1.00 51.75 92 GLU A CA 1
ATOM 720 C C . GLU A 1 92 ? 10.799 49.851 4.056 1.00 51.75 92 GLU A C 1
ATOM 722 O O . GLU A 1 92 ? 11.829 49.770 4.711 1.00 51.75 92 GLU A O 1
ATOM 727 N N . GLU A 1 93 ? 10.804 50.223 2.780 1.00 53.00 93 GLU A N 1
ATOM 728 C CA . GLU A 1 93 ? 11.873 51.038 2.196 1.00 53.00 93 GLU A CA 1
ATOM 729 C C . GLU A 1 93 ? 11.302 51.784 0.982 1.00 53.00 93 GLU A C 1
ATOM 731 O O . GLU A 1 93 ? 11.530 51.471 -0.182 1.00 53.00 93 GLU A O 1
ATOM 736 N N . SER A 1 94 ? 10.463 52.774 1.283 1.00 50.25 94 SER A N 1
ATOM 737 C CA . SER A 1 94 ? 10.185 53.900 0.391 1.00 50.25 94 SER A CA 1
ATOM 738 C C . SER A 1 94 ? 10.251 55.178 1.217 1.00 50.25 94 SER A C 1
ATOM 740 O O . SER A 1 94 ? 9.256 55.880 1.395 1.00 50.25 94 SER A O 1
ATOM 742 N N . LEU A 1 95 ? 11.436 55.463 1.746 1.00 49.03 95 LEU A N 1
ATOM 743 C CA . LEU A 1 95 ? 11.828 56.826 2.063 1.00 49.03 95 LEU A CA 1
ATOM 744 C C . LEU A 1 95 ? 13.354 56.914 2.001 1.00 49.03 95 LEU A C 1
ATOM 746 O O . LEU A 1 95 ? 14.022 56.592 2.975 1.00 49.03 95 LEU A O 1
ATOM 750 N N . TYR A 1 96 ? 13.873 57.230 0.816 1.00 44.06 96 TYR A N 1
ATOM 751 C CA . TYR A 1 96 ? 14.866 58.272 0.517 1.00 44.06 96 TYR A CA 1
ATOM 752 C C . TYR A 1 96 ? 15.269 58.182 -0.957 1.00 44.06 96 TYR A C 1
ATOM 754 O O . TYR A 1 96 ? 15.584 57.065 -1.421 1.00 44.06 96 TYR A O 1
#

Foldseek 3Di:
DDQAAAEAEADADPPPDWDWDDDPRYIYTDHDPVRSVVVVVLVVQLVVLCVVVVHDPVRDDPVRSVVSCVVSPNDDPPCPVPDDPDPDPPPPDDDD

pLDDT: mean 84.14, std 19.45, range [37.38, 98.12]

Secondary structure (DSSP, 8-state):
-PPP-EEEEE----S----EEE-SSEEEEE--HHHHHHHHHHHHHHHHHHHHHT--TTTS-HHHHHHHHHHTT-----GGGS--------------